Protein AF-A0A963U5J9-F1 (afdb_monomer_lite)

Secondary structure (DSSP, 8-state):
-B-SSTT-B----HHHHHTTT-THHHHHHHHHHHS-SSHHHHHHHHH----SSS--S-GGG-PPP--TTTT-TTTT---

Foldseek 3Di:
DAPPDVVRDDDDDLVRCCPDPHNQVSVLVVVLVVFDPDPVSVVVSVVDDGDNDPDDPCVVVVDDDDDPCVPDPVSPDDD

Structure (mmCIF, N/CA/C/O backbone):
data_AF-A0A963U5J9-F1
#
_entry.id   AF-A0A963U5J9-F1
#
loop_
_atom_site.group_PDB
_atom_site.id
_atom_site.type_symbol
_atom_site.label_atom_id
_atom_site.label_alt_id
_atom_site.label_comp_id
_atom_site.label_asym_id
_atom_site.label_entity_id
_atom_site.label_seq_id
_atom_site.pdbx_PDB_ins_code
_atom_site.Cartn_x
_atom_site.Cartn_y
_atom_site.Cartn_z
_atom_site.occupancy
_atom_site.B_iso_or_equiv
_atom_site.auth_seq_id
_atom_site.auth_comp_id
_atom_site.auth_asym_id
_atom_site.auth_atom_id
_atom_site.pdbx_PDB_model_num
ATOM 1 N N . TRP A 1 1 ? 6.765 -5.557 -12.806 1.00 91.56 1 TRP A N 1
ATOM 2 C CA . TRP A 1 1 ? 7.806 -6.248 -12.016 1.00 91.56 1 TRP A CA 1
ATOM 3 C C . TRP A 1 1 ? 8.635 -7.122 -12.946 1.00 91.56 1 TRP A C 1
ATOM 5 O O . TRP A 1 1 ? 8.200 -7.361 -14.065 1.00 91.56 1 TRP A O 1
ATOM 15 N N . HIS A 1 2 ? 9.812 -7.576 -12.515 1.00 95.50 2 HIS A N 1
ATOM 16 C CA . HIS A 1 2 ? 10.679 -8.447 -13.315 1.00 95.50 2 HIS A CA 1
ATOM 17 C C . HIS A 1 2 ? 10.622 -9.890 -12.800 1.00 95.50 2 HIS A C 1
ATOM 19 O O . HIS A 1 2 ? 10.555 -10.092 -11.589 1.00 95.50 2 HIS A O 1
ATOM 25 N N . THR A 1 3 ? 10.639 -10.883 -13.692 1.00 94.19 3 THR A N 1
ATOM 26 C CA . THR A 1 3 ? 10.607 -12.312 -13.317 1.00 94.19 3 THR A CA 1
ATOM 27 C C . THR A 1 3 ? 11.986 -12.933 -13.077 1.00 94.19 3 THR A C 1
ATOM 29 O O . THR A 1 3 ? 12.063 -14.087 -12.673 1.00 94.19 3 THR A O 1
ATOM 32 N N . GLY A 1 4 ? 13.072 -12.204 -13.345 1.00 94.31 4 GLY A N 1
ATOM 33 C CA . GLY A 1 4 ? 14.456 -12.673 -13.166 1.00 94.31 4 GLY A CA 1
ATOM 34 C C . GLY A 1 4 ? 15.088 -13.332 -14.398 1.00 94.31 4 GLY A C 1
ATOM 35 O O . GLY A 1 4 ? 16.280 -13.600 -14.378 1.00 94.31 4 GLY A O 1
ATOM 36 N N . HIS A 1 5 ? 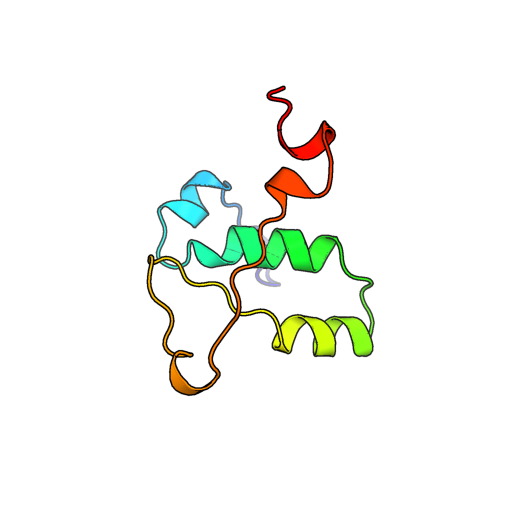14.329 -13.534 -15.479 1.00 95.62 5 HIS A N 1
ATOM 37 C CA . HIS A 1 5 ? 14.806 -14.140 -16.729 1.00 95.62 5 HIS A CA 1
ATOM 38 C C . HIS A 1 5 ? 14.945 -13.081 -17.840 1.00 95.62 5 HIS A C 1
ATOM 40 O O . HIS A 1 5 ? 14.241 -12.066 -17.777 1.00 95.62 5 HIS A O 1
ATOM 46 N N . PRO A 1 6 ? 15.796 -13.286 -18.867 1.00 95.75 6 PRO A N 1
ATOM 47 C CA . PRO A 1 6 ? 15.837 -12.412 -20.042 1.00 95.75 6 PRO A CA 1
ATOM 48 C C . PRO A 1 6 ? 14.442 -12.256 -20.669 1.00 95.75 6 PRO A C 1
ATOM 50 O O . PRO A 1 6 ? 13.719 -13.236 -20.829 1.00 95.75 6 PRO 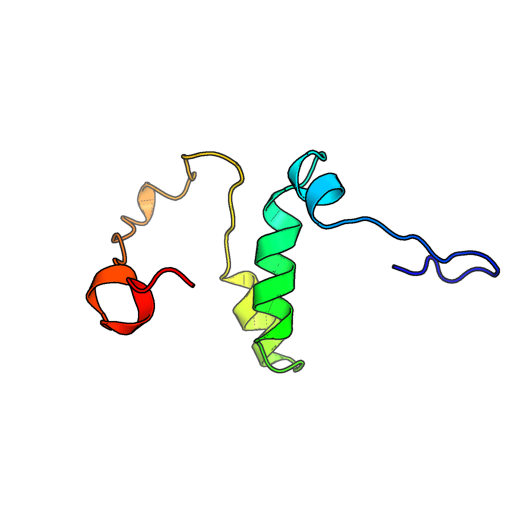A O 1
ATOM 53 N N . GLY A 1 7 ? 14.033 -11.019 -20.970 1.00 94.44 7 GLY A N 1
ATOM 54 C CA . GLY A 1 7 ? 12.675 -10.712 -21.454 1.00 94.44 7 GLY A CA 1
ATOM 55 C C . GLY A 1 7 ? 11.578 -10.726 -20.375 1.00 94.44 7 GLY A C 1
ATOM 56 O O . GLY A 1 7 ? 10.399 -10.595 -20.683 1.00 94.44 7 GLY A O 1
ATOM 57 N N . GLY A 1 8 ? 11.935 -10.852 -19.095 1.00 95.56 8 GLY A N 1
ATOM 58 C CA . GLY A 1 8 ? 11.005 -11.022 -17.977 1.00 95.56 8 GLY A CA 1
ATOM 59 C C . GLY A 1 8 ? 10.318 -9.757 -17.447 1.00 95.56 8 GLY A C 1
ATOM 60 O O . GLY A 1 8 ? 9.805 -9.780 -16.323 1.00 95.56 8 GLY A O 1
ATOM 61 N N . ILE A 1 9 ? 10.332 -8.638 -18.179 1.00 95.19 9 ILE A N 1
ATOM 62 C CA . ILE A 1 9 ? 9.705 -7.382 -17.738 1.00 95.19 9 ILE A CA 1
ATOM 63 C C . ILE A 1 9 ? 8.186 -7.488 -17.916 1.00 95.19 9 ILE A C 1
ATOM 65 O O . ILE A 1 9 ? 7.683 -7.625 -19.024 1.00 95.19 9 ILE A O 1
ATOM 69 N N . LYS A 1 10 ? 7.440 -7.378 -16.812 1.00 93.25 10 LYS A N 1
ATOM 70 C CA . LYS A 1 10 ? 5.974 -7.283 -16.807 1.00 93.25 10 LYS A CA 1
ATOM 71 C C . LYS A 1 10 ? 5.528 -5.892 -16.374 1.00 93.25 10 LYS A C 1
ATOM 73 O O . LYS A 1 10 ? 6.044 -5.352 -15.390 1.00 93.25 10 LYS A O 1
ATOM 78 N N . PHE A 1 11 ? 4.519 -5.350 -17.046 1.00 92.38 11 PHE A N 1
ATOM 79 C CA . PHE A 1 11 ? 3.899 -4.068 -16.718 1.00 92.38 11 PHE A CA 1
ATOM 80 C C . PHE A 1 11 ? 2.396 -4.245 -16.480 1.00 92.38 11 PHE A C 1
ATOM 82 O O . PHE A 1 11 ? 1.778 -5.132 -17.065 1.00 92.38 11 PHE A O 1
ATOM 89 N N . ARG A 1 12 ? 1.838 -3.425 -15.587 1.00 91.62 12 ARG A N 1
ATOM 90 C CA . ARG A 1 12 ? 0.397 -3.270 -15.369 1.00 91.62 12 ARG A CA 1
ATOM 91 C C . ARG A 1 12 ? 0.112 -1.818 -15.007 1.00 91.62 12 ARG A C 1
ATOM 93 O O . ARG A 1 12 ? 0.889 -1.233 -14.246 1.00 91.62 12 ARG A O 1
ATOM 100 N N . THR A 1 13 ? -0.977 -1.263 -15.527 1.00 93.56 13 THR A N 1
ATOM 101 C CA . THR A 1 13 ? -1.475 0.059 -15.117 1.00 93.56 13 THR A CA 1
ATOM 102 C C . THR A 1 13 ? -2.152 -0.024 -13.747 1.00 93.56 13 THR A C 1
ATOM 104 O O . THR A 1 13 ? -2.456 -1.115 -13.263 1.00 93.56 13 THR A O 1
ATOM 107 N N . ALA A 1 14 ? -2.369 1.121 -13.092 1.00 91.12 14 ALA A N 1
ATOM 108 C CA . ALA A 1 14 ? -3.096 1.157 -11.820 1.00 91.12 14 ALA A CA 1
ATOM 109 C C . ALA A 1 14 ? -4.540 0.657 -11.987 1.00 91.12 14 ALA A C 1
ATOM 111 O O . ALA A 1 14 ? -4.992 -0.165 -11.198 1.00 91.12 14 ALA A O 1
ATOM 112 N N . GLU A 1 15 ? -5.203 1.083 -13.060 1.00 93.75 15 GLU A N 1
ATOM 113 C CA . GLU A 1 15 ? -6.544 0.646 -13.460 1.00 93.75 15 GLU A CA 1
ATOM 114 C C . GLU A 1 15 ? -6.634 -0.881 -13.586 1.00 93.75 15 GLU A C 1
ATOM 116 O O . GLU A 1 15 ? -7.428 -1.509 -12.898 1.00 93.75 15 GLU A O 1
ATOM 121 N N . GLN A 1 16 ? -5.696 -1.508 -14.304 1.00 93.12 16 GLN A N 1
ATOM 122 C CA . GLN A 1 16 ? -5.635 -2.971 -14.432 1.00 93.12 16 GLN A CA 1
ATOM 123 C C . GLN A 1 16 ? -5.434 -3.711 -13.101 1.00 93.12 16 GLN A C 1
ATOM 125 O O . GLN A 1 16 ? -5.728 -4.903 -13.001 1.00 93.12 16 GLN A O 1
ATOM 130 N N . VAL A 1 17 ? -4.847 -3.064 -12.089 1.00 91.81 17 VAL A N 1
ATOM 131 C CA . VAL A 1 17 ? -4.709 -3.663 -10.754 1.00 91.81 17 VAL A CA 1
ATOM 132 C C . VAL A 1 17 ? -6.005 -3.506 -9.962 1.00 91.81 17 VAL A C 1
ATOM 134 O O . VAL A 1 17 ? -6.388 -4.461 -9.291 1.00 91.81 17 VAL A O 1
ATOM 137 N N . LEU A 1 18 ? -6.671 -2.352 -10.068 1.00 92.19 18 LEU A N 1
ATOM 138 C CA . LEU A 1 18 ? -7.957 -2.075 -9.419 1.00 92.19 18 LEU A CA 1
ATOM 139 C C . LEU A 1 18 ? -9.089 -2.953 -9.964 1.00 92.19 18 LEU A C 1
ATOM 141 O O . LEU A 1 18 ? -9.909 -3.432 -9.195 1.00 92.19 18 LEU A O 1
ATOM 145 N N . GLU A 1 19 ? -9.111 -3.212 -11.266 1.00 92.94 19 GLU A N 1
ATOM 146 C CA . GLU A 1 19 ? -10.105 -4.097 -11.892 1.00 92.94 19 GLU A CA 1
ATOM 147 C C . GLU A 1 19 ? -9.757 -5.585 -11.748 1.00 92.94 19 GLU A C 1
ATOM 149 O O . GLU A 1 19 ? -10.560 -6.467 -12.046 1.00 92.94 19 GLU A O 1
ATOM 154 N N . GLY A 1 20 ? -8.524 -5.882 -11.338 1.00 91.06 20 GLY A N 1
ATOM 155 C CA . GLY A 1 20 ? -8.017 -7.240 -11.247 1.00 91.06 20 GLY A CA 1
ATOM 156 C C . GLY A 1 20 ? -8.441 -7.970 -9.973 1.00 91.06 20 GLY A C 1
ATOM 157 O O . GLY A 1 20 ? -9.180 -7.479 -9.131 1.00 91.06 20 GLY A O 1
ATOM 158 N N . ALA A 1 21 ? -7.864 -9.156 -9.779 1.00 88.94 21 ALA A N 1
ATOM 159 C CA . ALA A 1 21 ? -8.131 -10.001 -8.610 1.00 88.94 21 ALA A CA 1
ATOM 160 C C . ALA A 1 21 ? -7.637 -9.430 -7.262 1.00 88.94 21 ALA A C 1
ATOM 162 O O . ALA A 1 21 ? -7.929 -10.011 -6.223 1.00 88.94 21 ALA A O 1
ATOM 163 N N . HIS A 1 22 ? -6.830 -8.362 -7.277 1.00 92.25 22 HIS A N 1
ATOM 164 C CA . HIS A 1 22 ? -6.164 -7.825 -6.084 1.00 92.25 22 HIS A CA 1
ATOM 165 C C . HIS A 1 22 ? -6.109 -6.286 -6.089 1.00 92.25 22 HIS A C 1
ATOM 167 O O . HIS A 1 22 ? -5.005 -5.717 -6.174 1.00 92.25 22 HIS A O 1
ATOM 173 N N . PRO A 1 23 ? -7.264 -5.601 -6.028 1.00 93.88 23 PRO A N 1
ATOM 174 C CA . PRO A 1 23 ? -7.336 -4.138 -5.996 1.00 93.88 23 PRO A CA 1
ATOM 175 C C . PRO A 1 23 ? -6.590 -3.520 -4.804 1.00 93.88 23 PRO A C 1
ATOM 177 O O . PRO A 1 23 ? -5.979 -2.456 -4.927 1.00 93.88 23 PRO A O 1
ATOM 180 N N . GLU A 1 24 ? -6.538 -4.221 -3.667 1.00 93.88 24 GLU A N 1
ATOM 181 C CA . GLU A 1 24 ? -5.895 -3.779 -2.425 1.00 93.88 24 GLU A CA 1
ATOM 182 C C . GLU A 1 24 ? -4.402 -3.451 -2.598 1.00 93.88 24 GLU A C 1
ATOM 184 O O . GLU A 1 24 ? -3.827 -2.634 -1.870 1.00 93.88 24 GLU A O 1
ATOM 189 N N . ARG A 1 25 ? -3.754 -4.042 -3.611 1.00 94.31 25 ARG A N 1
ATOM 190 C CA . ARG A 1 25 ? -2.320 -3.864 -3.867 1.00 94.31 25 ARG A CA 1
ATOM 191 C C . ARG A 1 25 ? -1.947 -2.438 -4.231 1.00 94.31 25 ARG A C 1
ATOM 193 O O . ARG A 1 25 ? -0.811 -2.055 -3.958 1.00 94.31 25 ARG A O 1
ATOM 200 N N . VAL A 1 26 ? -2.848 -1.664 -4.838 1.00 94.88 26 VAL A N 1
ATOM 201 C CA . VAL A 1 26 ? -2.554 -0.270 -5.204 1.00 94.88 26 VAL A CA 1
ATOM 202 C C . VAL A 1 26 ? -2.272 0.554 -3.950 1.00 94.88 26 VAL A C 1
ATOM 204 O O . VAL A 1 26 ? -1.224 1.195 -3.859 1.00 94.88 26 VAL A O 1
ATOM 207 N N . VAL A 1 27 ? -3.150 0.454 -2.951 1.00 94.69 27 VAL A N 1
ATOM 208 C CA . VAL A 1 27 ? -3.025 1.178 -1.679 1.00 94.69 27 VAL A CA 1
ATOM 209 C C . VAL A 1 27 ? -1.827 0.669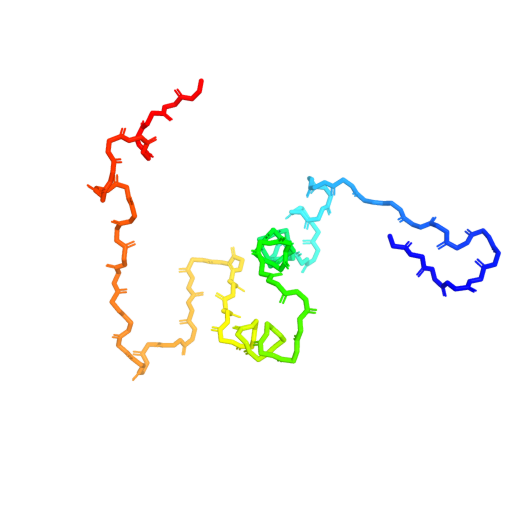 -0.880 1.00 94.69 27 VAL A C 1
ATOM 211 O O . VAL A 1 27 ? -0.995 1.467 -0.451 1.00 94.69 27 VAL A O 1
ATOM 214 N N . ILE A 1 28 ? -1.662 -0.654 -0.756 1.00 95.56 28 ILE A N 1
ATOM 215 C CA . ILE A 1 28 ? -0.518 -1.249 -0.042 1.00 95.56 28 ILE A CA 1
ATOM 216 C C . ILE A 1 28 ? 0.809 -0.765 -0.642 1.00 95.56 28 ILE A C 1
ATOM 218 O O . ILE A 1 28 ? 1.718 -0.383 0.092 1.00 95.56 28 ILE A O 1
ATOM 222 N N . LYS A 1 29 ? 0.926 -0.736 -1.977 1.00 94.56 29 LYS A N 1
ATOM 223 C CA . LYS A 1 29 ? 2.142 -0.274 -2.662 1.00 94.56 29 LYS A CA 1
ATOM 224 C C . LYS A 1 29 ? 2.375 1.226 -2.512 1.00 94.56 29 LYS A C 1
ATOM 226 O O . LYS A 1 29 ? 3.534 1.637 -2.491 1.00 94.56 29 LYS A O 1
ATOM 231 N N . ALA A 1 30 ? 1.319 2.033 -2.426 1.00 95.62 30 ALA A N 1
ATOM 232 C CA . ALA A 1 30 ? 1.440 3.460 -2.151 1.00 95.62 30 ALA A CA 1
ATOM 233 C C . ALA A 1 30 ? 2.015 3.697 -0.746 1.00 95.62 30 ALA A C 1
ATOM 235 O O . ALA A 1 30 ? 3.023 4.391 -0.617 1.00 95.62 30 ALA A O 1
ATOM 236 N N . VAL A 1 31 ? 1.458 3.035 0.275 1.00 95.75 31 VAL A N 1
ATOM 237 C CA . VAL A 1 31 ? 1.940 3.135 1.664 1.00 95.75 31 VAL A CA 1
ATOM 238 C C . VAL A 1 31 ? 3.364 2.588 1.800 1.00 95.75 31 VAL A C 1
ATOM 240 O O . VAL A 1 31 ? 4.224 3.249 2.374 1.00 95.75 31 VAL A O 1
ATOM 243 N N . GLU A 1 32 ? 3.668 1.441 1.184 1.00 95.19 32 GLU A N 1
ATOM 244 C CA . GLU A 1 32 ? 5.018 0.851 1.189 1.00 95.19 32 GLU A CA 1
ATOM 245 C C . GLU A 1 32 ? 6.083 1.813 0.633 1.00 95.19 32 GLU A C 1
ATOM 247 O O . GLU A 1 32 ? 7.234 1.786 1.065 1.00 95.19 32 GLU A O 1
ATOM 252 N N . ARG A 1 33 ? 5.723 2.677 -0.326 1.00 95.19 33 ARG A N 1
ATOM 253 C CA . ARG A 1 33 ? 6.636 3.684 -0.894 1.00 95.19 33 ARG A CA 1
ATOM 254 C C . ARG A 1 33 ? 6.835 4.903 0.007 1.00 95.19 33 ARG A C 1
ATOM 256 O O . ARG A 1 33 ? 7.837 5.587 -0.168 1.00 95.19 33 ARG A O 1
ATOM 263 N N . MET A 1 34 ? 5.918 5.164 0.937 1.00 96.69 34 MET A N 1
ATOM 264 C CA . MET A 1 34 ? 6.021 6.257 1.913 1.00 96.69 34 MET A CA 1
ATOM 265 C C . MET A 1 34 ? 6.812 5.857 3.167 1.00 96.69 34 MET A C 1
ATOM 267 O O . MET A 1 34 ? 7.278 6.728 3.896 1.00 96.69 34 MET A O 1
ATOM 271 N N . ILE A 1 35 ? 6.992 4.556 3.418 1.00 94.19 35 ILE A N 1
ATOM 272 C CA . ILE A 1 35 ? 7.734 4.042 4.575 1.00 94.19 35 ILE A CA 1
ATOM 273 C C . ILE A 1 35 ? 9.205 3.791 4.222 1.00 94.19 35 ILE A C 1
ATOM 275 O O . ILE A 1 35 ? 9.550 3.246 3.170 1.00 94.19 35 ILE A O 1
ATOM 279 N N . THR A 1 36 ? 10.100 4.132 5.150 1.00 95.25 36 THR A N 1
ATOM 280 C CA . THR A 1 36 ? 11.535 3.853 5.030 1.00 95.25 36 THR A CA 1
ATOM 281 C C . THR A 1 36 ? 11.806 2.352 4.907 1.00 95.25 36 THR A C 1
ATOM 283 O O . THR A 1 36 ? 11.380 1.543 5.734 1.00 95.25 36 THR A O 1
ATOM 286 N N . ARG A 1 37 ? 12.587 1.959 3.895 1.00 94.75 37 ARG A N 1
ATOM 287 C CA . ARG A 1 37 ? 12.921 0.554 3.618 1.00 94.75 37 ARG A CA 1
ATOM 288 C C . ARG A 1 37 ? 13.981 0.017 4.581 1.00 94.75 37 ARG A C 1
ATOM 290 O O . ARG A 1 37 ? 15.159 -0.060 4.251 1.00 94.75 37 ARG A O 1
ATOM 297 N N . ASN A 1 38 ? 13.553 -0.391 5.769 1.00 96.62 38 ASN A N 1
ATOM 298 C CA . ASN A 1 38 ? 14.395 -1.052 6.765 1.00 96.62 38 ASN A CA 1
ATOM 299 C C . ASN A 1 38 ? 13.620 -2.182 7.478 1.00 96.62 38 ASN A C 1
ATOM 301 O O . ASN A 1 38 ? 12.477 -2.487 7.128 1.00 96.62 38 ASN A O 1
ATOM 305 N N . LYS A 1 39 ? 14.249 -2.842 8.462 1.00 96.94 39 LYS A N 1
ATOM 306 C CA . LYS A 1 39 ? 13.611 -3.929 9.232 1.00 96.94 39 LYS A CA 1
ATOM 307 C C . LYS A 1 39 ? 12.325 -3.463 9.929 1.00 96.94 39 LYS A C 1
ATOM 309 O O . LYS A 1 39 ? 11.325 -4.169 9.870 1.00 96.94 39 LYS A O 1
ATOM 314 N N . LEU A 1 40 ? 12.339 -2.260 10.507 1.00 96.50 40 LEU A N 1
ATOM 315 C CA . LEU A 1 40 ? 11.180 -1.671 11.178 1.00 96.50 40 LEU A CA 1
ATOM 316 C C . LEU A 1 40 ? 10.055 -1.334 10.191 1.00 96.50 40 LEU A C 1
ATOM 318 O O . LEU A 1 40 ? 8.894 -1.582 10.477 1.00 96.50 40 LEU A O 1
ATOM 322 N N . GLY A 1 41 ? 10.372 -0.814 9.007 1.00 95.88 41 GLY A N 1
ATOM 323 C CA . GLY A 1 41 ? 9.392 -0.531 7.961 1.00 95.88 41 GLY A CA 1
ATOM 324 C C . GLY A 1 41 ? 8.668 -1.796 7.508 1.00 95.88 41 GLY A C 1
ATOM 325 O O . GLY A 1 41 ? 7.451 -1.791 7.356 1.00 95.88 41 GLY A O 1
ATOM 326 N N . ARG A 1 42 ? 9.391 -2.919 7.393 1.00 95.38 42 ARG A N 1
ATOM 327 C CA . ARG A 1 42 ? 8.774 -4.225 7.110 1.00 95.38 42 ARG A CA 1
ATOM 328 C C . ARG A 1 42 ? 7.832 -4.676 8.226 1.00 95.38 42 ARG A C 1
ATOM 330 O O . ARG A 1 42 ? 6.792 -5.237 7.911 1.00 95.38 42 ARG A O 1
ATOM 337 N N . GLN A 1 43 ? 8.179 -4.423 9.490 1.00 96.62 43 GLN A N 1
ATOM 338 C CA . GLN A 1 43 ? 7.297 -4.701 10.629 1.00 96.62 43 GLN A CA 1
ATOM 339 C C . GLN A 1 43 ? 6.063 -3.792 10.617 1.00 96.62 43 GLN A C 1
ATOM 341 O O . GLN A 1 43 ? 4.956 -4.286 10.732 1.00 96.62 43 GLN A O 1
ATOM 346 N N . GLN A 1 44 ? 6.215 -2.488 10.383 1.00 96.25 44 GLN A N 1
ATOM 347 C CA . GLN A 1 44 ? 5.077 -1.563 10.301 1.00 96.25 44 GLN A CA 1
ATOM 348 C C . GLN A 1 44 ? 4.081 -1.962 9.205 1.00 96.25 44 GLN A C 1
ATOM 350 O O . GLN A 1 44 ? 2.872 -1.905 9.414 1.00 96.25 44 GLN A O 1
ATOM 355 N N . MET A 1 45 ? 4.572 -2.443 8.059 1.00 96.50 45 MET A N 1
ATOM 356 C CA . MET A 1 45 ? 3.707 -2.921 6.978 1.00 96.50 45 MET A CA 1
ATOM 357 C C . MET A 1 45 ? 2.852 -4.141 7.357 1.00 96.50 45 MET A C 1
ATOM 359 O O . MET A 1 45 ? 1.837 -4.360 6.704 1.00 96.50 45 MET A O 1
ATOM 363 N N . THR A 1 46 ? 3.199 -4.928 8.387 1.00 95.31 46 THR A N 1
ATOM 364 C CA . THR A 1 46 ? 2.357 -6.063 8.823 1.00 95.31 46 THR A CA 1
ATOM 365 C C . THR A 1 46 ? 1.124 -5.621 9.613 1.00 95.31 46 THR A C 1
ATOM 367 O O . THR A 1 46 ? 0.161 -6.384 9.718 1.00 95.31 46 THR A O 1
ATOM 370 N N . HIS A 1 47 ? 1.133 -4.397 10.146 1.00 95.19 47 HIS A N 1
ATOM 371 C CA . HIS A 1 47 ? -0.004 -3.810 10.855 1.00 95.19 47 HIS A CA 1
ATOM 372 C C . HIS A 1 47 ? -1.054 -3.244 9.888 1.00 95.19 47 HIS A C 1
ATOM 374 O O . HIS A 1 47 ? -2.213 -3.089 10.261 1.00 95.19 47 HIS A O 1
ATOM 380 N N . LEU A 1 48 ? -0.673 -2.962 8.637 1.00 95.62 48 LEU A N 1
ATOM 3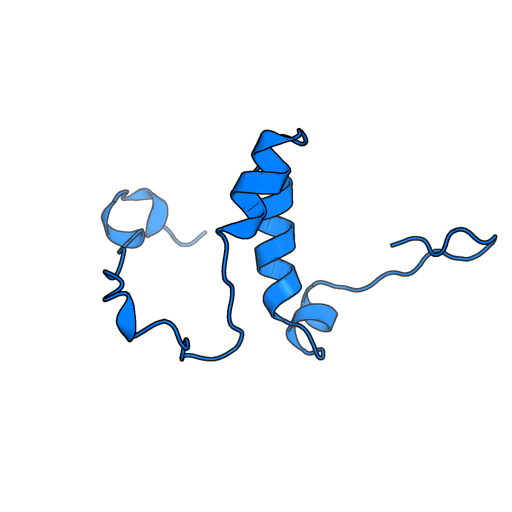81 C CA . LEU A 1 48 ? -1.584 -2.440 7.624 1.00 95.62 48 LEU A CA 1
ATOM 382 C C . LEU A 1 48 ? -2.506 -3.550 7.095 1.00 95.62 48 LEU A C 1
ATOM 384 O O . LEU A 1 48 ? -2.046 -4.532 6.508 1.00 95.62 48 LEU A O 1
ATOM 388 N N . ARG A 1 49 ? -3.821 -3.356 7.239 1.00 94.62 49 ARG A N 1
ATOM 389 C CA . ARG A 1 49 ? -4.864 -4.202 6.643 1.00 94.62 49 ARG A CA 1
ATOM 390 C C . ARG A 1 49 ? -5.675 -3.374 5.651 1.00 94.62 49 ARG A C 1
ATOM 392 O O . ARG A 1 49 ? -6.184 -2.319 6.008 1.00 94.62 49 ARG A O 1
ATOM 399 N N . VAL A 1 50 ? -5.757 -3.839 4.406 1.00 94.94 50 VAL A N 1
ATOM 400 C CA . VAL A 1 50 ? -6.513 -3.188 3.327 1.00 94.94 50 VAL A CA 1
ATOM 401 C C . VAL A 1 50 ? -7.497 -4.203 2.769 1.00 94.94 50 VAL A C 1
ATOM 403 O O . VAL A 1 50 ? -7.094 -5.306 2.396 1.00 94.94 50 VAL A O 1
ATOM 406 N N . TYR A 1 51 ? -8.765 -3.816 2.708 1.00 94.69 51 TYR A N 1
ATOM 407 C CA . TYR A 1 51 ? -9.855 -4.631 2.188 1.00 94.69 51 TYR A CA 1
ATOM 408 C C . TYR A 1 51 ? -10.417 -3.984 0.927 1.00 94.69 51 TYR A C 1
ATOM 410 O O . TYR A 1 51 ? -10.480 -2.761 0.827 1.00 94.69 51 TYR A O 1
ATOM 418 N N . ALA A 1 52 ? -10.779 -4.812 -0.050 1.00 91.62 52 ALA A N 1
ATOM 419 C CA . ALA A 1 52 ? -11.394 -4.355 -1.293 1.00 91.62 52 ALA A CA 1
ATOM 420 C C . ALA A 1 52 ? -12.878 -3.997 -1.111 1.00 91.62 52 ALA A C 1
ATOM 422 O O . ALA A 1 52 ? -13.395 -3.125 -1.802 1.00 91.62 52 ALA A O 1
ATOM 423 N N . GLY A 1 53 ? -13.554 -4.708 -0.204 1.00 89.81 53 GLY A N 1
ATOM 424 C CA . GLY A 1 53 ? -14.956 -4.491 0.132 1.00 89.81 53 GLY A CA 1
ATOM 425 C C . GLY A 1 53 ? -15.148 -3.452 1.233 1.00 89.81 53 GLY A C 1
ATOM 426 O O . GLY A 1 53 ? -14.194 -2.909 1.785 1.00 89.81 53 GLY A O 1
ATOM 427 N N . THR A 1 54 ? -16.411 -3.211 1.569 1.00 91.19 54 THR A N 1
ATOM 428 C CA . THR A 1 54 ? -16.826 -2.276 2.624 1.00 91.19 54 THR A CA 1
ATOM 429 C C . THR A 1 54 ? -16.669 -2.838 4.035 1.00 91.19 54 THR A C 1
ATOM 431 O O . THR A 1 54 ? -16.734 -2.080 4.997 1.00 91.19 54 THR A O 1
ATOM 434 N N . GLU A 1 55 ? -16.477 -4.150 4.168 1.00 92.25 55 GLU A N 1
ATOM 435 C CA . GLU A 1 55 ? -16.450 -4.855 5.450 1.00 92.25 55 GLU A CA 1
ATOM 436 C C . GLU A 1 55 ? -15.046 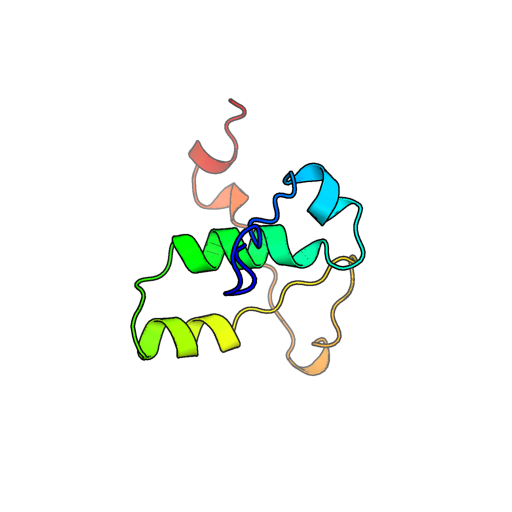-5.353 5.808 1.00 92.25 55 GLU A C 1
ATOM 438 O O . GLU A 1 55 ? -14.219 -5.655 4.941 1.00 92.25 55 GLU A O 1
ATOM 443 N N . HIS A 1 56 ? -14.795 -5.483 7.112 1.00 92.06 56 HIS A N 1
ATOM 444 C CA . HIS A 1 56 ? -13.573 -6.056 7.665 1.00 92.06 56 HIS A CA 1
ATOM 445 C C . HIS A 1 56 ? -13.895 -7.072 8.779 1.00 92.06 56 HIS A C 1
ATOM 447 O O . HIS A 1 56 ? -14.808 -6.849 9.570 1.00 92.06 56 HIS A O 1
ATOM 453 N N . PRO A 1 57 ? -13.104 -8.146 8.948 1.00 94.75 57 PRO A N 1
ATOM 454 C CA . PRO A 1 57 ? -13.350 -9.174 9.967 1.00 94.75 57 PRO A CA 1
ATOM 455 C C . PRO A 1 57 ? -12.915 -8.766 11.392 1.00 94.75 57 PRO A C 1
ATOM 457 O O . PRO A 1 57 ? -12.849 -9.604 12.287 1.00 94.75 57 PRO A O 1
ATOM 460 N N . HIS A 1 58 ? -12.551 -7.500 11.617 1.00 92.94 58 HIS A N 1
ATOM 461 C CA . HIS A 1 58 ? -11.941 -7.016 12.862 1.00 92.94 58 HIS A CA 1
ATOM 462 C C . HIS A 1 58 ? -12.933 -6.410 13.866 1.00 92.94 58 HIS A C 1
ATOM 464 O O . HIS A 1 58 ? -12.533 -5.627 14.721 1.00 92.94 58 HIS A O 1
ATOM 470 N N . GLU A 1 59 ? -14.209 -6.793 13.812 1.00 90.75 59 GLU A N 1
ATOM 471 C CA . GLU A 1 59 ? -15.244 -6.265 14.717 1.00 90.75 59 GLU A CA 1
ATOM 472 C C . GLU A 1 59 ? -14.918 -6.492 16.199 1.00 90.75 59 GLU A C 1
ATOM 474 O O . GLU A 1 59 ? -15.114 -5.600 17.019 1.00 90.75 59 GLU A O 1
ATOM 479 N N . ALA A 1 60 ? -14.315 -7.635 16.542 1.00 93.06 60 ALA A N 1
ATOM 480 C CA . ALA A 1 60 ? -13.926 -7.959 17.917 1.00 93.06 60 ALA A CA 1
ATOM 481 C C . ALA A 1 60 ? -12.871 -7.006 18.518 1.00 93.06 60 ALA A C 1
ATOM 483 O O . ALA A 1 60 ? -12.666 -7.009 19.728 1.00 93.06 60 ALA A O 1
ATOM 484 N N . GLN A 1 61 ? -12.177 -6.223 17.685 1.00 91.88 61 GLN A N 1
ATOM 485 C CA . GLN A 1 61 ? -11.165 -5.260 18.127 1.00 91.88 61 GLN A CA 1
ATOM 486 C C . GLN A 1 61 ? -11.755 -3.872 18.414 1.00 91.88 61 GLN A C 1
ATOM 488 O O . GLN A 1 61 ? -11.006 -2.993 18.827 1.00 91.88 61 GLN A O 1
ATOM 493 N N . SER A 1 62 ? -13.063 -3.677 18.197 1.00 91.38 62 SER A N 1
ATOM 494 C CA . SER A 1 62 ? -13.766 -2.397 18.363 1.00 91.38 62 SER A CA 1
ATOM 495 C C . SER A 1 62 ? -13.023 -1.213 17.719 1.00 91.38 62 SER A C 1
ATOM 497 O O . SER A 1 62 ? -12.653 -0.271 18.420 1.00 91.38 62 SER A O 1
ATOM 499 N N . PRO A 1 63 ? -12.745 -1.257 16.400 1.00 92.50 63 PRO A N 1
ATOM 500 C CA . PRO A 1 63 ? -11.987 -0.206 15.734 1.00 92.50 63 PRO A CA 1
ATOM 501 C C . PRO A 1 63 ? -12.740 1.130 15.754 1.00 92.50 63 PRO A C 1
ATOM 503 O O . PRO A 1 63 ? -13.932 1.196 15.456 1.00 92.50 63 PRO A O 1
ATOM 506 N N . GLU A 1 64 ? -12.020 2.207 16.058 1.00 93.38 64 GLU A N 1
ATOM 507 C CA . GLU A 1 64 ? -12.554 3.568 16.011 1.00 93.38 64 GLU A CA 1
ATOM 508 C C . GLU A 1 64 ? -12.382 4.179 14.617 1.00 93.38 64 GLU A C 1
ATOM 510 O O . GLU A 1 64 ? -11.338 4.043 13.970 1.00 93.38 64 GLU A O 1
ATOM 515 N N . VAL A 1 65 ? -13.414 4.882 14.148 1.00 91.69 65 VAL A N 1
ATOM 516 C CA . VAL A 1 65 ? -13.383 5.558 12.848 1.00 91.69 65 VAL A CA 1
ATOM 517 C C . VAL A 1 65 ? -12.513 6.810 12.939 1.00 91.69 65 VAL A C 1
ATOM 519 O O . VAL A 1 65 ? -12.827 7.746 13.672 1.00 91.69 65 VAL A O 1
ATOM 522 N N . LEU A 1 66 ? -11.442 6.852 12.145 1.00 91.50 66 LEU A N 1
ATOM 523 C CA . LEU A 1 66 ? -10.570 8.018 12.023 1.00 91.50 66 LEU A CA 1
ATOM 524 C C . LEU A 1 66 ? -11.013 8.911 10.856 1.00 91.50 66 LEU A C 1
ATOM 526 O O . LEU A 1 66 ? -10.803 8.572 9.689 1.00 91.50 66 LEU A O 1
ATOM 530 N N . ASP A 1 67 ? -11.565 10.085 11.164 1.00 91.75 67 ASP A N 1
ATOM 531 C CA . ASP A 1 67 ? -11.876 11.094 10.150 1.00 91.75 67 ASP A CA 1
ATOM 532 C C . ASP A 1 67 ? -10.656 11.969 9.824 1.00 91.75 67 ASP A C 1
ATOM 534 O O . ASP A 1 67 ? -10.389 12.987 10.459 1.00 91.75 67 ASP A O 1
ATOM 538 N N . VAL A 1 68 ? -9.924 11.596 8.774 1.00 89.69 68 VAL A N 1
ATOM 539 C CA . VAL A 1 68 ? -8.761 12.362 8.293 1.00 89.69 68 VAL A CA 1
ATOM 540 C C . VAL A 1 68 ? -9.179 13.681 7.623 1.00 89.69 68 VAL A C 1
ATOM 542 O O . VAL A 1 68 ? -8.379 14.619 7.534 1.00 89.69 68 VAL A O 1
ATOM 545 N N . LYS A 1 69 ? -10.428 13.801 7.155 1.00 88.06 69 LYS A N 1
ATOM 546 C CA . LYS A 1 69 ? -10.899 14.966 6.394 1.00 88.06 69 LYS A CA 1
ATOM 547 C C . LYS A 1 69 ? -10.975 16.220 7.265 1.00 88.06 69 LYS A C 1
ATOM 549 O O . LYS A 1 69 ? -10.586 17.293 6.806 1.00 88.06 69 LYS A O 1
ATOM 554 N N . SER A 1 70 ? -11.439 16.095 8.506 1.00 89.69 70 SER A N 1
ATOM 555 C CA . SER A 1 70 ? -11.589 17.221 9.440 1.00 89.69 70 SER A CA 1
ATOM 556 C C . SER A 1 70 ? -10.275 17.697 10.068 1.00 89.69 70 SER A C 1
ATOM 558 O O . SER A 1 70 ? -10.197 18.835 10.527 1.00 89.69 70 SER A O 1
ATOM 560 N N . MET A 1 71 ? -9.214 16.883 10.038 1.00 89.88 71 MET A N 1
ATOM 561 C CA . MET A 1 71 ? -7.942 17.202 10.702 1.00 89.88 71 MET A CA 1
ATOM 562 C C . MET A 1 71 ? -7.170 18.363 10.057 1.00 89.88 71 MET A C 1
ATOM 564 O O . MET A 1 71 ? -6.358 19.006 10.721 1.00 89.88 71 MET A O 1
ATOM 568 N N . ASN A 1 72 ? -7.363 18.624 8.759 1.00 89.94 72 ASN A N 1
ATOM 569 C CA . ASN A 1 72 ? -6.656 19.697 8.062 1.00 89.94 72 ASN A CA 1
ATOM 570 C C . ASN A 1 72 ? -7.512 20.287 6.928 1.00 89.94 72 ASN A C 1
ATOM 572 O O . ASN A 1 72 ? -7.945 19.537 6.053 1.00 89.94 72 ASN A O 1
ATOM 576 N N . PRO A 1 73 ? -7.662 21.623 6.837 1.00 86.50 73 PRO A N 1
ATOM 577 C CA . PRO A 1 73 ? -8.348 22.282 5.722 1.00 86.50 73 PRO A CA 1
ATOM 578 C C . PRO A 1 73 ? -7.787 21.962 4.328 1.00 86.50 73 PRO A C 1
ATOM 580 O O . PRO A 1 73 ? -8.449 22.210 3.327 1.00 86.50 73 PRO A O 1
ATOM 583 N N . LYS A 1 74 ? -6.554 21.453 4.226 1.00 86.62 74 LYS A N 1
ATOM 584 C CA . LYS A 1 74 ? -5.971 21.000 2.954 1.00 86.62 74 LYS A CA 1
ATOM 585 C C . LYS A 1 74 ? -6.523 19.648 2.490 1.00 86.62 74 LYS A C 1
ATOM 587 O O . LYS A 1 74 ? -6.481 19.386 1.296 1.00 86.62 74 LYS A O 1
ATOM 592 N N . ASN A 1 75 ? -7.076 18.835 3.390 1.00 85.12 75 ASN A N 1
ATOM 593 C CA . AS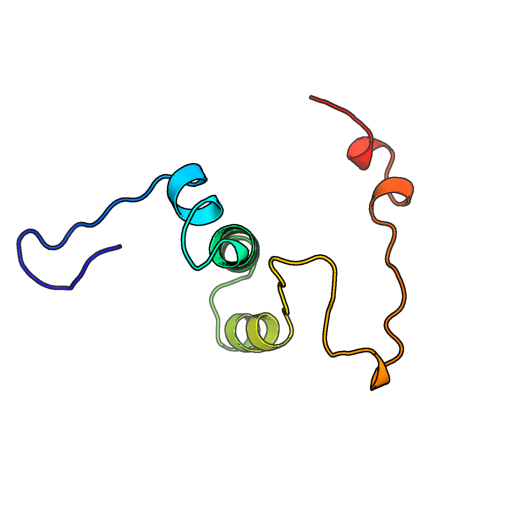N A 1 75 ? -7.610 17.504 3.074 1.00 85.12 75 ASN A CA 1
ATOM 594 C C . ASN A 1 75 ? -8.991 17.563 2.398 1.00 85.12 75 ASN A C 1
ATOM 596 O O . ASN A 1 75 ? -9.458 16.564 1.861 1.00 85.12 75 ASN A O 1
ATOM 600 N N . THR A 1 76 ? -9.653 18.722 2.420 1.00 83.00 76 THR A N 1
ATOM 601 C CA . THR A 1 76 ? -10.950 18.956 1.767 1.00 83.00 76 THR A CA 1
ATOM 602 C C . THR A 1 76 ? -10.831 19.639 0.408 1.00 83.00 76 THR A C 1
ATOM 604 O O . THR A 1 76 ? -11.827 19.733 -0.307 1.00 83.00 76 THR A O 1
ATOM 607 N N . ARG A 1 77 ? -9.639 20.130 0.043 1.00 80.00 77 ARG A N 1
ATOM 608 C CA . ARG A 1 77 ? -9.426 20.847 -1.217 1.00 80.00 77 ARG A CA 1
ATOM 609 C C . ARG A 1 77 ? -9.383 19.850 -2.370 1.00 80.00 77 ARG A C 1
ATOM 611 O O . ARG A 1 77 ? -8.516 18.983 -2.407 1.00 80.00 77 ARG A O 1
ATOM 618 N N . SER A 1 78 ? -10.318 19.986 -3.302 1.00 73.31 78 SER A N 1
ATOM 619 C CA . SER A 1 78 ? -10.230 19.363 -4.624 1.00 73.31 78 SER A CA 1
ATOM 620 C C . SER A 1 78 ? -9.133 20.074 -5.421 1.00 73.31 78 SER A C 1
ATOM 622 O O . SER A 1 78 ? -8.986 21.292 -5.292 1.00 73.31 78 SER A O 1
ATOM 624 N N . ALA A 1 79 ? -8.343 19.309 -6.175 1.00 58.47 79 ALA A N 1
ATOM 625 C CA . ALA A 1 79 ? -7.383 19.849 -7.136 1.00 58.47 79 ALA A CA 1
ATOM 626 C C . ALA A 1 79 ? -8.099 20.401 -8.373 1.00 58.47 79 ALA A C 1
ATOM 628 O O . ALA A 1 79 ? -9.150 19.821 -8.734 1.00 58.47 79 ALA A O 1
#

pLDDT: mean 92.26, std 5.4, range [58.47, 96.94]

Radius of gyration: 16.7 Å; chains: 1; bounding box: 33×36×40 Å

Sequence (79 aa):
WHTGHPGGIKFRTAEQVLEGAHPERVVIKAVERMITRNKLGRQQMTHLRVYAGTEHPHEAQSPEVLDVKSMNPKNTRSA